Protein AF-A0A967LD69-F1 (afdb_monomer_lite)

Secondary structure (DSSP, 8-state):
--TT--EEEEEEE-SSTTS---EEEEEEEEEPPPEEEEEPPTTSTTTTEEEEEETTTEEEEEEHHHHHSPP---

Foldseek 3Di:
DPPPFAWWDKDFDDPPVPPDTPFIDTPDTGGHADKDKDQDDPPDPRHQKMWIDGPPPDIDIDGPVVRPDDPPDD

Sequence (74 aa):
GRRDKREDITVRVSFDRGETWPVSRLVRKGPGNYTWLAAGRKGTPSEGMIYLVANKDWMARFNLAWIMQTEKGP

Structure (mmCIF, N/CA/C/O backbone):
data_AF-A0A967LD69-F1
#
_entry.id   AF-A0A967LD69-F1
#
loop_
_atom_site.group_PDB
_atom_site.id
_atom_site.type_symbol
_atom_site.label_atom_id
_atom_site.label_alt_id
_atom_site.label_comp_id
_atom_site.label_asym_id
_atom_site.label_entity_id
_atom_site.label_seq_id
_atom_site.pdbx_PDB_ins_code
_atom_site.Cartn_x
_atom_site.Cartn_y
_atom_site.Cartn_z
_atom_site.occupancy
_atom_site.B_iso_or_equiv
_atom_site.auth_seq_id
_atom_site.auth_comp_id
_atom_site.auth_asym_id
_atom_site.auth_atom_id
_atom_site.pdbx_PDB_model_num
ATOM 1 N N . GLY A 1 1 ? 14.690 -0.940 -21.931 1.00 50.03 1 GLY A N 1
ATOM 2 C CA . GLY A 1 1 ? 14.643 0.096 -20.881 1.00 50.03 1 GLY A CA 1
ATOM 3 C C . GLY A 1 1 ? 15.591 -0.304 -19.777 1.00 50.03 1 GLY A C 1
ATOM 4 O O . GLY A 1 1 ? 15.646 -1.484 -19.456 1.00 50.03 1 GLY A O 1
ATOM 5 N N . ARG A 1 2 ? 16.407 0.626 -19.284 1.00 53.25 2 ARG A N 1
ATOM 6 C CA . ARG A 1 2 ? 17.496 0.341 -18.344 1.00 53.25 2 ARG A CA 1
ATOM 7 C C . ARG A 1 2 ? 16.920 -0.212 -17.028 1.00 53.25 2 ARG A C 1
ATOM 9 O O . ARG A 1 2 ? 16.284 0.541 -16.300 1.00 53.25 2 ARG A O 1
ATOM 16 N N . ARG A 1 3 ? 17.125 -1.509 -16.752 1.00 57.47 3 ARG A N 1
ATOM 17 C CA . ARG A 1 3 ? 16.620 -2.244 -15.564 1.00 57.47 3 ARG A CA 1
ATOM 18 C C . ARG A 1 3 ? 17.131 -1.683 -14.226 1.00 57.47 3 ARG A C 1
ATOM 20 O O . ARG A 1 3 ? 16.694 -2.103 -13.165 1.00 57.47 3 ARG A O 1
ATOM 27 N N . ASP A 1 4 ? 18.048 -0.732 -14.293 1.00 69.81 4 ASP A N 1
ATOM 28 C CA . ASP A 1 4 ? 18.759 -0.119 -13.178 1.00 69.81 4 ASP A CA 1
ATOM 29 C C . ASP A 1 4 ? 18.115 1.206 -12.723 1.00 69.81 4 ASP A C 1
ATOM 31 O O . ASP A 1 4 ? 18.643 1.886 -11.841 1.00 69.81 4 ASP A O 1
ATOM 35 N N . LYS A 1 5 ? 16.986 1.617 -13.319 1.00 78.75 5 LYS A N 1
ATOM 36 C CA . LYS A 1 5 ? 16.207 2.759 -12.824 1.00 78.75 5 LYS A CA 1
ATOM 37 C C . LYS A 1 5 ? 15.184 2.285 -11.799 1.00 78.75 5 LYS A C 1
ATOM 39 O O . LYS A 1 5 ? 14.367 1.415 -12.073 1.00 78.75 5 LYS A O 1
ATOM 44 N N . ARG A 1 6 ? 15.241 2.880 -10.608 1.00 86.88 6 ARG A N 1
ATOM 45 C CA . ARG A 1 6 ? 14.184 2.754 -9.608 1.00 86.88 6 ARG A CA 1
ATOM 46 C C . ARG A 1 6 ? 13.132 3.797 -9.937 1.00 86.88 6 ARG A C 1
ATO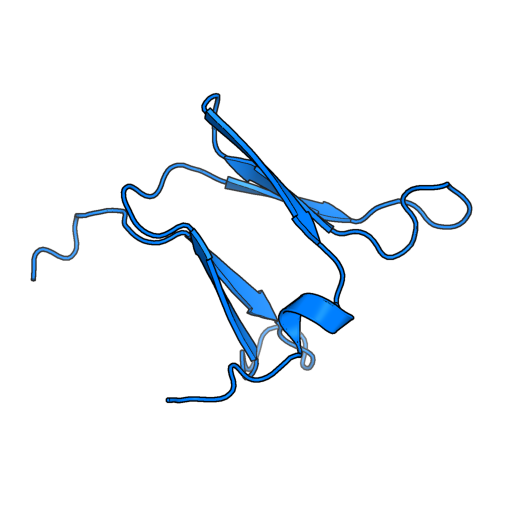M 48 O O . ARG A 1 6 ? 13.389 4.994 -9.817 1.00 86.88 6 ARG A O 1
ATOM 55 N N . GLU A 1 7 ? 11.981 3.337 -10.382 1.00 89.25 7 GLU A N 1
ATOM 56 C CA . GLU A 1 7 ? 10.850 4.165 -10.778 1.00 89.25 7 GLU A CA 1
ATOM 57 C C . GLU A 1 7 ? 9.557 3.533 -10.273 1.00 89.25 7 GLU A C 1
ATOM 59 O O . GLU A 1 7 ? 9.529 2.337 -10.000 1.00 89.25 7 GLU A O 1
ATOM 64 N N . ASP A 1 8 ? 8.535 4.366 -10.122 1.00 92.38 8 ASP A N 1
ATOM 65 C CA . ASP A 1 8 ? 7.163 4.035 -9.761 1.00 92.38 8 ASP A CA 1
ATOM 66 C C . ASP A 1 8 ? 7.014 3.220 -8.465 1.00 92.38 8 ASP A C 1
ATOM 68 O O . ASP A 1 8 ? 7.264 2.018 -8.381 1.00 92.38 8 ASP A O 1
ATOM 72 N N . ILE A 1 9 ? 6.511 3.868 -7.415 1.00 93.62 9 ILE A N 1
ATOM 73 C CA . ILE A 1 9 ? 6.203 3.171 -6.165 1.00 93.62 9 ILE A CA 1
ATOM 74 C C . ILE A 1 9 ? 4.835 2.507 -6.289 1.00 93.62 9 ILE A C 1
ATOM 76 O O . ILE A 1 9 ? 3.812 3.187 -6.382 1.00 93.62 9 ILE A O 1
ATOM 80 N N . THR A 1 10 ? 4.828 1.177 -6.252 1.00 94.81 10 THR A N 1
ATOM 81 C CA . THR A 1 10 ? 3.638 0.326 -6.380 1.00 94.81 10 THR A CA 1
ATOM 82 C C . THR A 1 10 ? 3.466 -0.527 -5.129 1.00 94.81 10 THR A C 1
ATOM 84 O O . THR A 1 10 ? 4.437 -1.079 -4.613 1.00 94.81 10 THR A O 1
ATOM 87 N N . VAL A 1 11 ? 2.229 -0.664 -4.651 1.00 96.06 11 VAL A N 1
ATOM 88 C CA . VAL A 1 11 ? 1.867 -1.620 -3.596 1.00 96.06 11 VAL A CA 1
ATOM 89 C C . VAL A 1 11 ? 1.197 -2.836 -4.212 1.00 96.06 11 VAL A C 1
ATOM 91 O O . VAL A 1 11 ? 0.386 -2.713 -5.129 1.00 96.06 11 VAL A O 1
ATOM 94 N N . ARG A 1 12 ? 1.536 -4.019 -3.701 1.00 95.75 12 ARG A N 1
ATOM 95 C CA . ARG A 1 12 ? 0.937 -5.287 -4.116 1.00 95.75 12 ARG A CA 1
ATOM 96 C C . ARG A 1 12 ? 0.380 -6.005 -2.898 1.00 95.75 12 ARG A C 1
ATOM 98 O O . ARG A 1 12 ? 0.919 -5.855 -1.803 1.00 95.75 12 ARG A O 1
ATOM 105 N N . VAL A 1 13 ? -0.685 -6.775 -3.091 1.00 96.00 13 VAL A N 1
ATOM 106 C CA . VAL A 1 13 ? -1.306 -7.566 -2.021 1.00 96.00 13 VAL A CA 1
ATOM 107 C C . VAL A 1 13 ? -1.350 -9.027 -2.435 1.00 96.00 13 VAL A C 1
ATOM 109 O O . VAL A 1 13 ? -1.719 -9.344 -3.566 1.00 96.00 13 VAL A O 1
ATOM 112 N N . SER A 1 14 ? -0.974 -9.887 -1.494 1.00 96.06 14 SER A N 1
ATOM 113 C CA . SER A 1 14 ? -1.130 -11.333 -1.556 1.00 96.06 14 SER A CA 1
ATOM 114 C C . SER A 1 14 ? -2.091 -11.770 -0.452 1.00 96.06 14 SER A C 1
ATOM 116 O O . SER A 1 14 ? -2.042 -11.244 0.663 1.00 96.06 14 SER A O 1
ATOM 118 N N . PHE A 1 15 ? -2.953 -12.734 -0.768 1.00 95.69 15 PHE A N 1
ATOM 119 C CA . PHE A 1 15 ? -3.889 -13.353 0.178 1.00 95.69 15 PHE A CA 1
ATOM 120 C C . PHE A 1 15 ? -3.564 -14.832 0.442 1.00 95.69 15 PHE A C 1
ATOM 122 O O . PHE A 1 15 ? -4.235 -15.485 1.235 1.00 95.69 15 PHE A O 1
ATOM 129 N N . ASP A 1 16 ? -2.513 -15.350 -0.189 1.00 97.38 16 A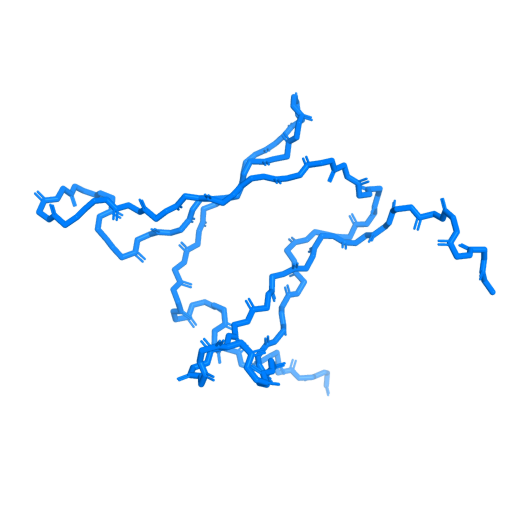SP A N 1
ATOM 130 C CA . ASP A 1 16 ? -2.103 -16.755 -0.204 1.00 97.38 16 ASP A CA 1
ATOM 131 C C . ASP A 1 16 ? -0.657 -16.917 0.289 1.00 97.38 16 ASP A C 1
ATOM 133 O O . ASP A 1 16 ? 0.125 -17.704 -0.229 1.00 97.38 16 ASP A O 1
ATOM 137 N N . ARG A 1 17 ? -0.289 -16.155 1.327 1.00 96.88 17 ARG A N 1
ATOM 138 C CA . ARG A 1 17 ? 1.038 -16.213 1.978 1.00 96.88 17 ARG A CA 1
ATOM 139 C C . ARG A 1 17 ? 2.216 -15.867 1.056 1.00 96.88 17 ARG A C 1
ATOM 141 O O . ARG A 1 17 ? 3.347 -16.259 1.326 1.00 96.88 17 ARG A O 1
ATOM 148 N N . GLY A 1 18 ? 1.969 -15.067 0.027 1.00 96.56 18 GLY A N 1
ATOM 149 C CA . GLY A 1 18 ? 2.991 -14.579 -0.894 1.00 96.56 18 GLY A CA 1
ATOM 150 C C . GLY A 1 18 ? 3.194 -15.450 -2.131 1.00 96.56 18 GLY A C 1
ATOM 151 O O . GLY A 1 18 ? 4.104 -15.144 -2.901 1.00 96.56 18 GLY A O 1
ATOM 152 N N . GLU A 1 19 ? 2.371 -16.484 -2.340 1.00 97.88 19 GLU A N 1
ATOM 153 C CA . GLU A 1 19 ? 2.419 -17.324 -3.544 1.00 97.88 19 GLU A CA 1
ATOM 154 C C . GLU A 1 19 ? 2.016 -16.528 -4.793 1.00 97.88 19 GLU A C 1
ATOM 156 O O . GLU A 1 19 ? 2.725 -16.551 -5.802 1.00 97.88 19 GLU A O 1
ATOM 161 N N . THR A 1 20 ? 0.930 -15.752 -4.717 1.00 96.75 20 THR A N 1
ATOM 162 C CA . T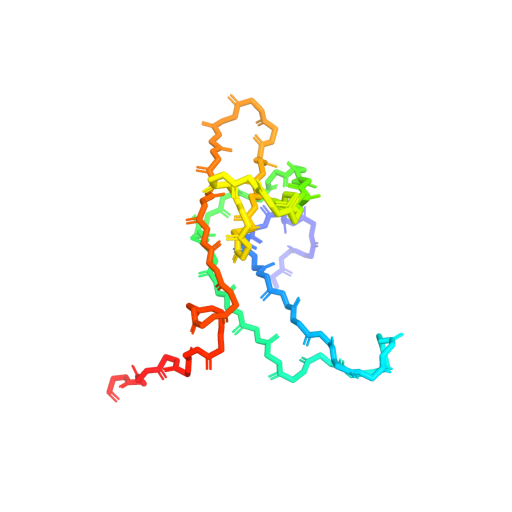HR A 1 20 ? 0.475 -14.874 -5.800 1.00 96.75 20 THR A CA 1
ATOM 163 C C . THR A 1 20 ? 0.224 -13.445 -5.327 1.00 96.75 20 THR A C 1
ATOM 165 O O . THR A 1 20 ? 0.003 -13.156 -4.152 1.00 96.75 20 THR A O 1
ATOM 168 N N . TRP A 1 21 ? 0.273 -12.509 -6.279 1.00 96.31 21 TRP A N 1
ATOM 169 C CA . TRP A 1 21 ? 0.121 -11.071 -6.038 1.00 96.31 21 TRP A CA 1
ATOM 170 C C . TRP A 1 21 ? -0.895 -10.466 -7.018 1.00 96.31 21 TRP A C 1
ATOM 172 O O . TRP A 1 21 ? -0.493 -9.715 -7.920 1.00 96.31 21 TRP A O 1
ATOM 182 N N . PRO A 1 22 ? -2.187 -10.837 -6.893 1.00 93.56 22 PRO A N 1
ATOM 183 C CA . PRO A 1 22 ? -3.228 -10.502 -7.866 1.00 93.56 22 PRO A CA 1
ATOM 184 C C . PRO A 1 22 ? -3.641 -9.027 -7.833 1.00 93.56 22 PRO A C 1
ATOM 186 O O . PRO A 1 22 ? -4.160 -8.516 -8.820 1.00 93.56 22 PRO A O 1
ATOM 189 N N . VAL A 1 23 ? -3.404 -8.326 -6.720 1.00 94.31 23 VAL A N 1
ATOM 190 C CA . VAL A 1 23 ? -3.709 -6.897 -6.586 1.00 94.31 23 VAL A CA 1
ATOM 191 C C . VAL A 1 23 ? -2.419 -6.096 -6.684 1.00 94.31 23 VAL A C 1
ATOM 193 O O . VAL A 1 23 ? -1.441 -6.386 -5.991 1.00 94.31 23 VAL A O 1
ATOM 196 N N . SER A 1 24 ? -2.431 -5.070 -7.528 1.00 93.81 24 SER A N 1
ATOM 197 C CA . SER A 1 24 ? -1.320 -4.146 -7.729 1.00 93.81 24 SER A CA 1
ATOM 198 C C . SER A 1 24 ? -1.871 -2.749 -7.961 1.00 93.81 24 SER A C 1
ATOM 200 O O . SER A 1 24 ? -2.727 -2.566 -8.825 1.00 93.81 24 SER A O 1
ATOM 202 N N . ARG A 1 25 ? -1.380 -1.763 -7.209 1.00 94.12 25 ARG A N 1
ATOM 203 C CA . ARG A 1 25 ? -1.802 -0.369 -7.356 1.00 94.12 25 ARG A CA 1
ATOM 204 C C . ARG A 1 25 ? -0.616 0.578 -7.281 1.00 94.12 25 ARG A C 1
ATOM 206 O O . ARG A 1 25 ? 0.204 0.501 -6.363 1.00 94.12 25 ARG A O 1
ATOM 213 N N . LEU A 1 26 ? -0.549 1.492 -8.242 1.00 94.06 26 LEU A N 1
ATOM 214 C CA . LEU A 1 26 ? 0.453 2.546 -8.278 1.00 94.06 26 LEU A CA 1
ATOM 215 C C . LEU A 1 26 ? 0.149 3.586 -7.192 1.00 94.06 26 LEU A C 1
ATOM 217 O O . LEU A 1 26 ? -0.937 4.159 -7.150 1.00 94.06 26 LEU A O 1
ATOM 221 N N . VAL A 1 27 ? 1.112 3.834 -6.307 1.00 93.81 27 VAL A N 1
ATOM 222 C CA . VAL A 1 27 ? 1.017 4.864 -5.261 1.00 93.81 27 VAL A CA 1
ATOM 223 C C . VAL A 1 27 ? 1.531 6.197 -5.785 1.00 93.81 27 VAL A C 1
ATOM 225 O O . VAL A 1 27 ? 0.927 7.238 -5.529 1.00 93.81 27 VAL A O 1
ATOM 228 N N . ARG A 1 28 ? 2.654 6.182 -6.513 1.00 91.81 28 ARG A N 1
ATOM 229 C CA . ARG A 1 28 ? 3.282 7.400 -7.032 1.00 91.81 28 ARG A CA 1
ATOM 230 C C . ARG A 1 28 ? 4.139 7.109 -8.261 1.00 91.81 28 ARG A C 1
ATOM 232 O O . ARG A 1 28 ? 5.002 6.239 -8.200 1.00 91.81 28 ARG A O 1
ATOM 239 N N . LYS A 1 29 ? 3.940 7.894 -9.328 1.00 92.00 29 LYS A N 1
ATOM 240 C CA . LYS A 1 29 ? 4.820 7.919 -10.509 1.00 92.00 29 LYS A CA 1
ATOM 241 C C . LYS A 1 29 ? 6.145 8.629 -10.220 1.00 92.00 29 LYS A C 1
ATOM 243 O O . LYS A 1 29 ? 6.164 9.603 -9.462 1.00 92.00 29 LYS A O 1
ATOM 248 N N . GLY A 1 30 ? 7.215 8.215 -10.893 1.00 87.94 30 GLY A N 1
ATOM 249 C CA . GLY A 1 30 ? 8.515 8.898 -10.871 1.00 87.94 30 GLY A CA 1
ATOM 250 C C . GLY A 1 30 ? 9.585 8.165 -10.055 1.00 87.94 30 GLY A C 1
ATOM 251 O O . GLY A 1 30 ? 9.454 6.966 -9.840 1.00 87.94 30 GLY A O 1
ATOM 252 N N . PRO A 1 31 ? 10.667 8.842 -9.622 1.00 85.88 31 PRO A N 1
ATOM 253 C CA . PRO A 1 31 ? 11.805 8.183 -8.980 1.00 85.88 31 PRO A CA 1
ATOM 254 C C . PRO A 1 31 ? 11.406 7.352 -7.754 1.00 85.88 31 PRO A C 1
ATOM 256 O O . PRO A 1 31 ? 10.759 7.843 -6.827 1.00 85.88 31 PRO A O 1
ATOM 259 N N . GLY A 1 32 ? 11.813 6.085 -7.758 1.00 82.25 32 GLY A N 1
ATOM 260 C CA . GLY A 1 32 ? 11.577 5.135 -6.682 1.00 82.25 32 GLY A CA 1
ATOM 261 C C . GLY A 1 32 ? 12.709 5.168 -5.656 1.00 82.25 32 GLY A C 1
ATOM 262 O O . GLY A 1 32 ? 13.845 4.802 -5.956 1.00 82.25 32 GLY A O 1
ATOM 263 N N . ASN A 1 33 ? 12.393 5.560 -4.425 1.00 85.06 33 ASN A N 1
ATOM 264 C CA . ASN A 1 33 ? 13.313 5.488 -3.287 1.00 85.06 33 ASN A CA 1
ATOM 265 C C . ASN A 1 33 ? 13.016 4.261 -2.415 1.00 85.06 33 ASN A C 1
ATOM 267 O O . ASN A 1 33 ? 12.034 3.553 -2.631 1.00 85.06 33 ASN A O 1
ATOM 271 N N . TYR A 1 34 ? 13.877 3.983 -1.430 1.00 91.94 34 TYR A N 1
ATOM 272 C CA . TYR A 1 34 ? 13.563 2.967 -0.422 1.00 91.94 34 TYR A CA 1
ATOM 273 C C . TYR A 1 34 ? 12.274 3.339 0.311 1.00 91.94 34 TYR A C 1
ATOM 275 O O . TYR A 1 34 ? 12.071 4.505 0.663 1.00 91.94 34 TYR A O 1
ATOM 283 N N . THR A 1 35 ? 11.419 2.340 0.524 1.00 93.75 35 THR A N 1
ATOM 284 C CA . THR A 1 35 ? 10.134 2.501 1.200 1.00 93.75 35 THR A CA 1
ATOM 285 C C . THR A 1 35 ? 9.974 1.478 2.316 1.00 93.75 35 THR A C 1
ATOM 287 O O . THR A 1 35 ? 10.527 0.380 2.248 1.00 93.75 35 THR A O 1
ATOM 290 N N . TRP A 1 36 ? 9.203 1.844 3.338 1.00 96.62 36 TRP A N 1
ATOM 291 C CA . TRP A 1 36 ? 8.803 0.960 4.431 1.00 96.62 36 TRP A CA 1
ATOM 292 C C . TRP A 1 36 ? 7.295 1.028 4.627 1.00 96.62 36 TRP A C 1
ATOM 294 O O . TRP A 1 36 ? 6.694 2.094 4.483 1.00 96.62 36 TRP A O 1
ATOM 304 N N . LEU A 1 37 ? 6.703 -0.114 4.975 1.00 96.94 37 LEU A N 1
ATOM 305 C CA . LEU A 1 37 ? 5.279 -0.252 5.250 1.00 96.94 37 LEU A CA 1
ATOM 306 C C . LEU A 1 37 ? 5.035 -0.530 6.733 1.00 96.94 37 LEU A C 1
ATOM 308 O O . LEU A 1 37 ? 5.761 -1.304 7.354 1.00 96.94 37 LEU A O 1
ATOM 312 N N . ALA A 1 38 ? 3.975 0.061 7.274 1.00 97.31 38 ALA A N 1
ATOM 313 C CA . ALA A 1 38 ? 3.458 -0.249 8.600 1.00 97.31 38 ALA A CA 1
ATOM 314 C C . ALA A 1 38 ? 1.927 -0.302 8.576 1.00 97.31 38 ALA A C 1
ATOM 316 O O . ALA A 1 38 ? 1.277 0.525 7.932 1.00 97.31 38 ALA A O 1
ATOM 317 N N . ALA A 1 39 ? 1.351 -1.257 9.304 1.00 97.44 39 ALA A N 1
ATOM 318 C CA . ALA A 1 39 ? -0.082 -1.308 9.563 1.00 97.44 39 ALA A CA 1
ATOM 319 C C . ALA A 1 39 ? -0.402 -0.569 10.866 1.00 97.44 39 ALA A C 1
ATOM 321 O O . ALA A 1 39 ? 0.352 -0.633 11.841 1.00 97.44 39 ALA A O 1
ATOM 322 N N . GLY A 1 40 ? -1.527 0.137 10.887 1.00 97.44 40 GLY A N 1
ATOM 323 C CA . GLY A 1 40 ? -2.046 0.719 12.111 1.00 97.44 40 GLY A CA 1
ATOM 324 C C . GLY A 1 40 ? -2.467 -0.349 13.117 1.00 97.44 40 GLY A C 1
ATOM 325 O O . GLY A 1 40 ? -2.799 -1.482 12.764 1.00 97.44 40 GLY A O 1
ATOM 326 N N . ARG A 1 41 ? -2.401 0.006 14.401 1.00 97.44 41 ARG A N 1
ATOM 327 C CA . ARG A 1 41 ? -2.626 -0.941 15.496 1.00 97.44 41 ARG A CA 1
ATOM 328 C 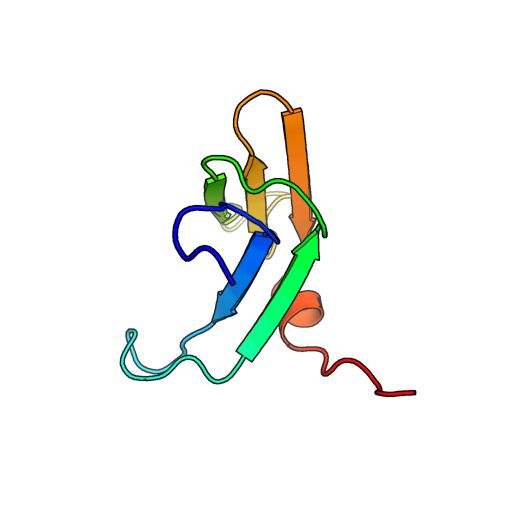C . ARG A 1 41 ? -4.119 -1.125 15.744 1.00 97.44 41 ARG A C 1
ATOM 330 O O . ARG A 1 41 ? -4.884 -0.175 15.645 1.00 97.44 41 ARG A O 1
ATOM 337 N N . LYS A 1 42 ? -4.515 -2.339 16.125 1.00 97.50 42 LYS A N 1
ATOM 338 C CA . LYS A 1 42 ? -5.884 -2.635 16.563 1.00 97.50 42 LYS A CA 1
ATOM 339 C C . LYS A 1 42 ? -6.238 -1.824 17.819 1.00 97.50 42 LYS A C 1
ATOM 341 O O . LYS A 1 42 ? -5.402 -1.693 18.713 1.00 97.50 42 LYS A O 1
ATOM 346 N N . GLY A 1 43 ? -7.461 -1.307 17.889 1.00 97.81 43 GLY A N 1
ATOM 347 C CA . GLY A 1 43 ? -7.992 -0.524 19.005 1.00 97.81 43 GLY A CA 1
ATOM 348 C C . GLY A 1 43 ? -7.496 0.921 19.065 1.00 97.81 43 GLY A C 1
ATOM 349 O O . GLY A 1 43 ? -7.690 1.584 20.080 1.00 97.81 43 GLY A O 1
ATOM 350 N N . THR A 1 44 ? -6.832 1.421 18.020 1.00 97.69 44 THR A N 1
ATOM 351 C CA . THR A 1 44 ? -6.363 2.812 17.955 1.00 97.69 44 THR A CA 1
ATOM 352 C C . THR A 1 44 ? -7.000 3.542 16.772 1.00 97.69 44 THR A C 1
ATOM 354 O O . THR A 1 44 ? -7.496 2.902 15.846 1.00 97.69 44 THR A O 1
ATOM 357 N N . PRO A 1 45 ? -6.918 4.885 16.714 1.00 97.12 45 PRO A N 1
ATOM 358 C CA . PRO A 1 45 ? -7.377 5.640 15.545 1.00 97.12 45 PRO A CA 1
ATOM 359 C C . PRO A 1 45 ? -6.675 5.285 14.223 1.00 97.12 45 PRO A C 1
ATOM 361 O O . PRO A 1 45 ? -7.102 5.754 13.171 1.00 97.12 45 PRO A O 1
ATOM 364 N N . SER A 1 46 ? -5.580 4.512 14.253 1.00 97.25 46 SER A N 1
ATOM 365 C CA . SER A 1 46 ? -4.903 4.040 13.042 1.00 97.25 46 SER A CA 1
ATOM 366 C C . SER A 1 46 ? -5.375 2.665 12.570 1.00 97.25 46 SER A C 1
ATOM 368 O O . SER A 1 46 ? -4.930 2.224 11.513 1.00 97.25 46 SER A O 1
ATOM 370 N N . GLU A 1 47 ? -6.265 1.986 13.297 1.00 98.06 47 GLU A N 1
ATOM 371 C CA . GLU A 1 47 ? -6.785 0.677 12.897 1.00 98.06 47 GLU A CA 1
ATOM 372 C C . GLU A 1 47 ? -7.327 0.693 11.456 1.00 98.06 47 GLU A C 1
ATOM 374 O O . GLU A 1 47 ? -8.007 1.624 11.026 1.00 98.06 47 GLU A O 1
ATOM 379 N N . GLY A 1 48 ? -6.971 -0.335 10.679 1.00 97.12 48 GLY A N 1
ATOM 380 C CA . GLY A 1 48 ? -7.358 -0.455 9.270 1.00 97.12 48 GLY A CA 1
ATOM 381 C C . GLY A 1 48 ? -6.568 0.428 8.294 1.00 97.12 48 GLY A C 1
ATOM 382 O O . GLY A 1 48 ? -6.755 0.301 7.081 1.00 97.12 48 GLY A O 1
ATOM 383 N N . MET A 1 49 ? -5.666 1.284 8.783 1.00 98.12 49 MET A N 1
ATOM 384 C CA . MET A 1 49 ? -4.784 2.094 7.941 1.00 98.12 49 MET A CA 1
ATOM 385 C C . MET A 1 49 ? -3.450 1.405 7.664 1.00 98.12 49 MET A C 1
ATOM 387 O O . MET A 1 49 ? -2.910 0.665 8.486 1.00 98.12 49 MET A O 1
ATOM 391 N N . ILE A 1 50 ? -2.893 1.714 6.500 1.00 98.12 50 ILE A N 1
ATOM 392 C CA . ILE A 1 50 ? -1.564 1.320 6.048 1.00 98.12 50 ILE A CA 1
ATOM 393 C C . ILE A 1 50 ? -0.789 2.596 5.729 1.00 98.12 50 ILE A C 1
ATOM 395 O O . ILE A 1 50 ? -1.301 3.517 5.085 1.00 98.12 50 ILE A O 1
ATOM 399 N N . TYR A 1 51 ? 0.452 2.636 6.193 1.00 97.31 51 TYR A N 1
ATOM 400 C CA . TYR A 1 51 ? 1.374 3.744 6.006 1.00 97.31 51 TYR A CA 1
ATOM 401 C C . TYR A 1 51 ? 2.547 3.267 5.168 1.00 97.31 51 TYR A C 1
ATOM 403 O O . TYR A 1 51 ? 3.150 2.243 5.485 1.00 97.31 51 TYR A O 1
ATOM 411 N N . LEU A 1 52 ? 2.873 4.022 4.124 1.00 96.88 52 LEU A N 1
ATOM 412 C CA . LEU A 1 52 ? 4.068 3.839 3.312 1.00 96.88 52 LEU A CA 1
ATOM 413 C C . LEU A 1 52 ? 4.927 5.084 3.466 1.00 96.88 52 LEU A C 1
ATOM 415 O O . LEU A 1 52 ? 4.511 6.161 3.044 1.00 96.88 52 LEU A O 1
ATOM 419 N N . VAL A 1 53 ? 6.114 4.946 4.049 1.00 95.25 53 VAL A N 1
ATOM 420 C CA . VAL A 1 53 ? 7.097 6.033 4.109 1.00 95.25 53 VAL A CA 1
ATOM 421 C C . VAL A 1 53 ? 8.166 5.801 3.053 1.00 95.25 53 VAL A C 1
ATOM 423 O O . VAL A 1 53 ? 8.757 4.725 2.993 1.00 95.25 53 VAL A O 1
ATOM 426 N N . ALA A 1 54 ? 8.397 6.799 2.207 1.00 92.75 54 ALA A N 1
ATOM 427 C CA . ALA A 1 54 ? 9.547 6.852 1.320 1.00 92.75 54 ALA A CA 1
ATOM 428 C C . ALA A 1 54 ? 10.666 7.628 2.017 1.00 92.75 54 ALA A C 1
ATOM 430 O O . ALA A 1 54 ? 10.408 8.639 2.671 1.00 92.75 54 ALA A O 1
ATOM 431 N N . ASN A 1 55 ? 11.903 7.147 1.897 1.00 86.19 55 ASN A N 1
ATOM 432 C CA . ASN A 1 55 ? 13.064 7.743 2.555 1.00 86.19 55 ASN A CA 1
ATOM 433 C C . ASN A 1 55 ? 13.097 9.277 2.393 1.00 86.19 55 ASN A C 1
ATOM 435 O O . ASN A 1 55 ? 13.164 9.756 1.268 1.00 86.19 55 ASN A O 1
ATOM 439 N N . LYS A 1 56 ? 13.040 10.009 3.517 1.00 71.25 56 LYS A N 1
ATOM 440 C CA . LYS A 1 56 ? 13.125 11.481 3.687 1.00 71.25 56 LYS A CA 1
ATOM 441 C C . LYS A 1 56 ? 12.250 12.388 2.802 1.00 71.25 56 LYS A C 1
ATOM 443 O O . LYS A 1 56 ? 12.298 13.596 3.004 1.00 71.25 56 LYS A O 1
ATOM 448 N N . ASP A 1 57 ? 11.421 11.850 1.913 1.00 83.62 57 ASP A N 1
ATOM 449 C CA . ASP A 1 57 ? 10.703 12.673 0.937 1.00 83.62 57 ASP A CA 1
ATOM 450 C C . ASP A 1 57 ? 9.204 12.801 1.235 1.00 83.62 57 ASP A C 1
ATOM 452 O O . ASP A 1 57 ? 8.646 13.893 1.148 1.00 83.62 57 ASP A O 1
ATOM 456 N N . TRP A 1 58 ? 8.515 11.688 1.523 1.00 92.44 58 TRP A N 1
ATOM 457 C CA . TRP A 1 58 ? 7.051 11.674 1.642 1.00 92.44 58 TRP A CA 1
ATOM 458 C C . TRP A 1 58 ? 6.507 10.422 2.341 1.00 92.44 58 TRP A C 1
ATOM 460 O O . TRP A 1 58 ? 7.164 9.386 2.425 1.00 92.44 58 TRP A O 1
ATOM 470 N N . MET A 1 59 ? 5.255 10.512 2.798 1.00 94.62 59 MET A N 1
ATOM 471 C CA . MET A 1 59 ? 4.484 9.393 3.337 1.00 94.62 59 MET A CA 1
ATOM 472 C C . MET A 1 59 ? 3.101 9.338 2.680 1.00 94.62 59 MET A C 1
ATOM 474 O O . MET A 1 59 ? 2.440 10.365 2.542 1.00 94.62 59 MET A O 1
ATOM 478 N N . ALA A 1 60 ? 2.653 8.141 2.308 1.00 95.44 60 ALA A N 1
ATOM 479 C CA . ALA A 1 60 ? 1.273 7.871 1.927 1.00 95.44 60 ALA A CA 1
ATOM 480 C C . ALA A 1 60 ? 0.540 7.139 3.053 1.00 95.44 60 ALA A C 1
ATOM 482 O O . ALA A 1 60 ? 1.114 6.307 3.757 1.00 95.44 60 ALA A O 1
ATOM 483 N N . ARG A 1 61 ? -0.751 7.441 3.190 1.00 96.94 61 ARG A N 1
ATOM 484 C CA . ARG A 1 61 ? -1.680 6.749 4.084 1.00 96.94 61 ARG A CA 1
ATOM 485 C C . ARG A 1 61 ? -2.884 6.302 3.270 1.00 96.94 61 ARG A C 1
ATOM 487 O O . ARG A 1 61 ? -3.526 7.130 2.629 1.00 96.94 61 ARG A O 1
ATOM 494 N N . PHE A 1 62 ? -3.194 5.018 3.319 1.00 97.12 62 PHE A N 1
ATOM 495 C CA . PHE A 1 62 ? -4.316 4.406 2.606 1.00 97.12 62 PHE A CA 1
ATOM 496 C C . PHE A 1 62 ? -4.866 3.231 3.421 1.00 97.12 62 PHE A C 1
ATOM 498 O O . PHE A 1 62 ? -4.373 2.935 4.505 1.00 97.12 62 PHE A O 1
ATOM 505 N N . ASN A 1 63 ? -5.908 2.571 2.926 1.00 96.94 63 ASN A N 1
ATOM 506 C CA . ASN A 1 63 ? -6.480 1.373 3.538 1.00 96.94 63 ASN A CA 1
ATOM 507 C C . ASN A 1 63 ? -6.644 0.268 2.486 1.00 96.94 63 ASN A C 1
ATOM 509 O O . ASN A 1 63 ? -6.464 0.505 1.289 1.00 96.94 63 ASN A O 1
ATOM 513 N N . LEU A 1 64 ? -6.984 -0.944 2.925 1.00 95.06 64 LEU A N 1
ATOM 514 C CA . LEU A 1 64 ? -7.120 -2.087 2.019 1.00 95.06 64 LEU A CA 1
ATOM 515 C C . LEU A 1 64 ? -8.202 -1.857 0.951 1.00 95.06 64 LEU A C 1
ATOM 517 O O . LEU A 1 64 ? -7.990 -2.203 -0.207 1.00 95.06 64 LEU A O 1
ATOM 521 N N . ALA A 1 65 ? -9.310 -1.201 1.312 1.00 95.00 65 ALA A N 1
ATOM 522 C CA . ALA A 1 65 ? -10.381 -0.871 0.373 1.00 95.00 65 ALA A CA 1
ATOM 523 C C . ALA A 1 65 ? -9.882 0.000 -0.789 1.00 95.00 65 ALA A C 1
ATOM 525 O O . ALA A 1 65 ? -10.251 -0.242 -1.932 1.00 95.00 65 ALA A O 1
ATOM 526 N N . TRP A 1 66 ? -9.001 0.970 -0.523 1.00 95.38 66 TRP A N 1
ATOM 527 C CA . TRP A 1 66 ? -8.350 1.745 -1.575 1.00 95.38 66 TRP A CA 1
ATOM 528 C C . TRP A 1 66 ? -7.475 0.849 -2.457 1.00 95.38 66 TRP A C 1
ATOM 530 O O . TRP A 1 66 ? -7.599 0.901 -3.671 1.00 95.38 66 TRP A O 1
ATOM 540 N N . ILE A 1 67 ? -6.640 -0.030 -1.899 1.00 94.88 67 ILE A N 1
ATOM 541 C CA . ILE A 1 67 ? -5.747 -0.874 -2.721 1.00 94.88 67 ILE A CA 1
ATOM 542 C C . ILE A 1 67 ? -6.539 -1.833 -3.624 1.00 94.88 67 ILE A C 1
ATOM 544 O O . ILE A 1 67 ? -6.142 -2.068 -4.760 1.00 94.88 67 ILE A O 1
ATOM 548 N N . MET A 1 68 ? -7.656 -2.367 -3.124 1.00 92.25 68 MET A N 1
ATOM 549 C CA . MET A 1 68 ? -8.482 -3.356 -3.825 1.00 92.25 68 MET A CA 1
ATOM 550 C C . MET A 1 68 ? -9.421 -2.761 -4.878 1.00 92.25 68 MET A C 1
ATOM 552 O O . MET A 1 68 ? -10.027 -3.515 -5.637 1.00 92.25 68 MET A O 1
ATOM 556 N N . GLN A 1 69 ? -9.560 -1.435 -4.950 1.00 87.56 69 GLN A N 1
ATOM 557 C CA . GLN A 1 69 ? -10.278 -0.819 -6.061 1.00 87.56 69 GLN A CA 1
ATOM 558 C C . GLN A 1 69 ? -9.513 -1.089 -7.354 1.00 87.56 69 GLN A C 1
ATOM 560 O O . GLN A 1 69 ? -8.384 -0.630 -7.525 1.00 87.56 69 GLN A O 1
ATOM 565 N N . THR A 1 70 ? -10.153 -1.793 -8.283 1.00 67.44 70 THR A N 1
ATOM 566 C CA . THR A 1 70 ? -9.704 -1.834 -9.671 1.00 67.44 70 THR A CA 1
ATOM 567 C C . THR A 1 70 ? -9.735 -0.410 -10.209 1.00 67.44 70 THR A C 1
ATOM 569 O O . THR A 1 70 ? -1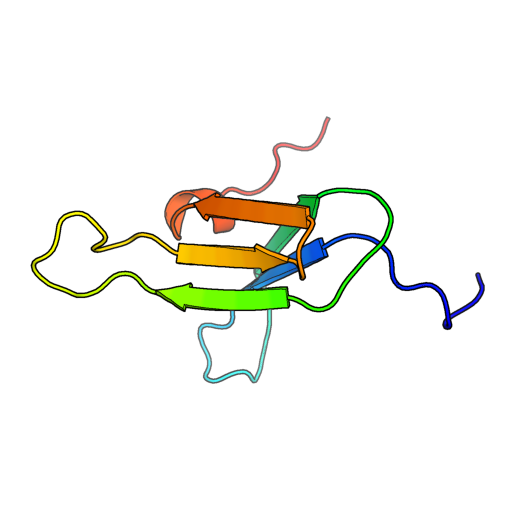0.777 0.249 -10.118 1.00 67.44 70 THR A O 1
ATOM 572 N N . GLU A 1 71 ? -8.620 0.083 -10.751 1.00 59.84 71 GLU A N 1
ATOM 573 C CA . GLU A 1 71 ? -8.668 1.302 -11.555 1.00 59.84 71 GLU A CA 1
ATOM 574 C C . GLU A 1 71 ? -9.733 1.080 -12.632 1.00 59.84 71 GLU A C 1
ATOM 576 O O . GLU A 1 71 ? -9.648 0.131 -13.414 1.00 59.84 71 GLU A O 1
ATOM 581 N N . LYS A 1 72 ? -10.787 1.907 -12.630 1.00 45.69 72 LYS A N 1
ATOM 582 C CA . LYS A 1 72 ? -11.637 2.017 -13.811 1.00 45.69 72 LYS A CA 1
ATOM 583 C C . LYS A 1 72 ? -10.697 2.508 -14.903 1.00 45.69 72 LYS A C 1
ATOM 585 O O . LYS A 1 72 ? -10.200 3.629 -14.804 1.00 45.69 72 LYS A O 1
ATOM 590 N N . GLY A 1 73 ? -10.375 1.632 -15.852 1.00 42.75 73 GLY A N 1
ATOM 591 C CA . GLY A 1 73 ? -9.643 2.030 -17.047 1.00 42.75 73 GLY A CA 1
ATOM 592 C C . GLY A 1 73 ? -10.367 3.188 -17.747 1.00 42.75 73 GLY A C 1
ATOM 593 O O . GLY A 1 73 ? -11.555 3.397 -17.472 1.00 42.75 73 GLY A O 1
ATOM 594 N N . PRO A 1 74 ? -9.660 3.960 -18.589 1.00 45.41 74 PRO A N 1
ATOM 595 C CA . PRO A 1 74 ? -10.305 4.960 -19.435 1.00 45.41 74 PRO A CA 1
ATOM 596 C C . PRO A 1 74 ? -11.468 4.3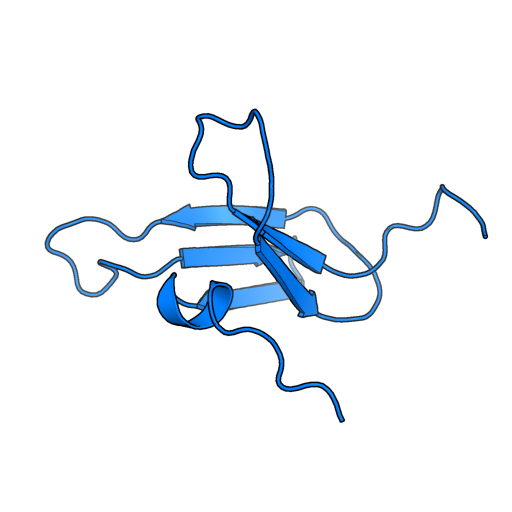64 -20.239 1.00 45.41 74 PRO A C 1
ATOM 598 O O . PRO A 1 74 ? -11.385 3.168 -20.608 1.00 45.41 74 PRO A O 1
#

pLDDT: mean 88.94, std 14.0, range [42.75, 98.12]

Radius of gyration: 13.81 Å; chains: 1; bounding box: 30×30×40 Å